Protein AF-A0A2P5P853-F1 (afdb_monomer)

Organism: NCBI:txid1536648

Secondary structure (DSSP, 8-state):
--HHHHHHHHHHHHHHHHHHHHHHHHHHH--SGGGHHHIIIIIHHHHHHHHHHHHHHHHHHHHHHHHHHH--

Foldseek 3Di:
DPPVVLVVLLVLLVVLLVLLVVLLVVLVVLPDPVCVCVSVPPSNVSSVVSNVVSVVSVVVSVVVVVVVVVVD

pLDDT: mean 84.57, std 9.17, range [51.69, 93.88]

Radius of gyration: 16.33 Å; Cα contacts (8 Å, |Δi|>4): 52; chains: 1; bounding box: 40×22×42 Å

Sequence (72 aa):
MKTTLRLLLSIVAMVLIGNFIILRLYGDTLQSSNLFIVRGTVFYPFAFLNGILGVALGAYIFLDWRKSRSES

Solvent-accessible surface area (backbone atoms only — not comparable to full-atom values): 3750 Å² total; per-residue (Å²): 128,62,70,68,58,54,54,52,52,50,51,51,22,51,49,24,40,48,46,18,53,49,32,44,53,54,30,62,70,46,70,50,80,89,37,45,60,53,26,63,70,45,28,46,53,54,14,49,51,27,35,52,53,14,52,53,49,46,50,49,54,51,52,55,51,52,51,60,63,72,80,106

Mean predicted aligned error: 6.28 Å

Structure (mmCIF, N/CA/C/O backbone):
data_AF-A0A2P5P853-F1
#
_entry.id   AF-A0A2P5P853-F1
#
loop_
_atom_site.group_PDB
_atom_site.id
_atom_site.type_symbol
_atom_site.label_atom_id
_atom_site.label_alt_id
_atom_site.label_comp_id
_atom_site.label_asym_id
_atom_site.label_entity_id
_atom_site.label_seq_id
_atom_site.pdbx_PDB_ins_code
_atom_site.Cartn_x
_atom_site.Cartn_y
_atom_site.Cartn_z
_atom_site.occupancy
_atom_site.B_iso_or_equiv
_atom_site.auth_seq_id
_atom_site.auth_comp_id
_atom_site.auth_asym_id
_atom_site.auth_atom_id
_atom_site.pdbx_PDB_model_num
ATOM 1 N N . MET A 1 1 ? -9.199 6.879 19.068 1.00 60.06 1 MET A N 1
ATOM 2 C CA . MET A 1 1 ? -8.008 7.567 18.504 1.00 60.06 1 MET A CA 1
ATOM 3 C C . MET A 1 1 ? -8.298 9.055 18.354 1.00 60.06 1 MET A C 1
ATOM 5 O O . MET A 1 1 ? -9.401 9.388 17.940 1.00 60.06 1 MET A O 1
ATOM 9 N N . LYS A 1 2 ? -7.349 9.947 18.682 1.00 78.69 2 LYS A N 1
ATOM 10 C CA . LYS A 1 2 ? -7.499 11.394 18.420 1.00 78.69 2 LYS A CA 1
ATOM 11 C C . LYS A 1 2 ? -7.734 11.615 16.918 1.00 78.69 2 LYS A C 1
ATOM 13 O O . LYS A 1 2 ? -7.041 10.996 16.111 1.00 78.69 2 LYS A O 1
ATOM 18 N N . THR A 1 3 ? -8.671 12.486 16.542 1.00 82.38 3 THR A N 1
ATOM 19 C CA . THR A 1 3 ? -9.051 12.770 15.141 1.00 82.38 3 THR A CA 1
ATOM 20 C C . THR A 1 3 ? -7.842 13.065 14.246 1.00 82.38 3 THR A C 1
ATOM 22 O O . THR A 1 3 ? -7.766 12.577 13.122 1.00 82.38 3 THR A O 1
ATOM 25 N N . THR A 1 4 ? -6.836 13.760 14.783 1.00 87.19 4 THR A N 1
ATOM 26 C CA . THR A 1 4 ? -5.561 14.051 14.111 1.00 87.19 4 THR A CA 1
ATOM 27 C C . THR A 1 4 ? -4.794 12.794 13.696 1.00 87.19 4 THR A C 1
ATOM 29 O O . THR A 1 4 ? -4.275 12.732 12.587 1.00 87.19 4 THR A O 1
ATOM 32 N N . LEU A 1 5 ? -4.748 11.767 14.551 1.00 86.94 5 LEU A N 1
ATOM 33 C CA . LEU A 1 5 ? -4.046 10.516 14.253 1.00 86.94 5 LEU A CA 1
ATOM 34 C C . LEU A 1 5 ? -4.763 9.725 13.153 1.00 86.94 5 LEU A C 1
ATOM 36 O O . LEU A 1 5 ? -4.108 9.159 12.287 1.00 86.94 5 LEU A O 1
ATOM 40 N N . ARG A 1 6 ? -6.103 9.722 13.153 1.00 84.38 6 ARG A N 1
ATOM 41 C CA . ARG A 1 6 ? -6.889 9.111 12.069 1.00 84.38 6 ARG A CA 1
ATOM 42 C C . ARG A 1 6 ? -6.616 9.794 10.731 1.00 84.38 6 ARG A C 1
ATOM 44 O O . ARG A 1 6 ? -6.354 9.101 9.759 1.00 84.38 6 ARG A O 1
ATOM 51 N N . LEU A 1 7 ? -6.614 11.129 10.693 1.00 89.00 7 LEU A N 1
ATOM 52 C CA . LEU A 1 7 ? -6.290 11.886 9.478 1.00 89.00 7 LEU A CA 1
ATOM 53 C C . LEU A 1 7 ? -4.875 11.587 8.976 1.00 89.00 7 LEU A C 1
ATOM 55 O O . LEU A 1 7 ? -4.696 11.326 7.790 1.00 89.00 7 LEU A O 1
ATOM 59 N N . LEU A 1 8 ? -3.889 11.563 9.877 1.00 91.00 8 LEU A N 1
ATOM 60 C CA . LEU A 1 8 ? -2.510 11.220 9.532 1.00 91.00 8 LEU A CA 1
ATOM 61 C C . LEU A 1 8 ? -2.422 9.820 8.906 1.00 91.00 8 LEU A C 1
ATOM 63 O O . LEU A 1 8 ? -1.836 9.658 7.840 1.00 91.00 8 LEU A O 1
ATOM 67 N N . LEU A 1 9 ? -3.039 8.814 9.533 1.00 90.56 9 LEU A N 1
ATOM 68 C CA . LEU A 1 9 ? -3.021 7.438 9.030 1.00 90.56 9 LEU A CA 1
ATOM 69 C C . LEU A 1 9 ? -3.765 7.296 7.697 1.00 90.56 9 LEU A C 1
ATOM 71 O O . LEU A 1 9 ? -3.314 6.543 6.838 1.00 90.56 9 LEU A O 1
ATOM 75 N N . SER A 1 10 ? -4.848 8.049 7.484 1.00 89.62 10 SER A N 1
ATOM 76 C CA . SER A 1 10 ? -5.537 8.096 6.190 1.00 89.62 10 SER A CA 1
ATOM 77 C C . SER A 1 10 ? -4.645 8.664 5.087 1.00 89.62 10 SER A C 1
ATOM 79 O O . SER A 1 10 ? -4.609 8.114 3.989 1.00 89.62 10 SER A O 1
ATOM 81 N N . ILE A 1 11 ? -3.885 9.727 5.376 1.00 93.75 11 ILE A N 1
ATOM 82 C CA . ILE A 1 11 ? -2.914 10.290 4.425 1.00 93.75 11 ILE A CA 1
ATOM 83 C C . ILE A 1 11 ? -1.829 9.257 4.110 1.00 93.75 11 ILE A C 1
ATOM 85 O O . ILE A 1 11 ? -1.517 9.042 2.942 1.00 93.75 11 ILE A O 1
ATOM 89 N N . VAL A 1 12 ? -1.299 8.567 5.124 1.00 93.00 12 VAL A N 1
ATOM 90 C CA . VAL A 1 12 ? -0.303 7.501 4.929 1.00 93.00 12 VAL A CA 1
ATOM 91 C C . VAL A 1 12 ? -0.861 6.374 4.057 1.00 93.00 12 VAL A C 1
ATOM 93 O O . VAL A 1 12 ? -0.192 5.952 3.118 1.00 93.00 12 VAL A O 1
ATOM 96 N N . ALA A 1 13 ? -2.096 5.926 4.301 1.00 90.75 13 ALA A N 1
ATOM 97 C CA . ALA A 1 13 ? -2.748 4.916 3.469 1.00 90.75 13 ALA A CA 1
ATOM 98 C C . ALA A 1 13 ? -2.874 5.380 2.008 1.00 90.75 13 ALA A C 1
ATOM 100 O O . ALA A 1 13 ? -2.586 4.616 1.087 1.00 90.75 13 ALA A O 1
ATOM 101 N N . MET A 1 14 ? -3.232 6.648 1.790 1.00 93.25 14 MET A N 1
ATOM 102 C CA . MET A 1 14 ? -3.337 7.233 0.453 1.00 93.25 14 MET A CA 1
ATOM 103 C C . MET A 1 14 ? -1.977 7.304 -0.255 1.00 93.25 14 MET A C 1
ATOM 105 O O . MET A 1 14 ? -1.886 6.960 -1.432 1.00 93.25 14 MET A O 1
ATOM 109 N N . VAL A 1 15 ? -0.911 7.678 0.461 1.00 93.69 15 VAL A N 1
ATOM 110 C CA . VAL 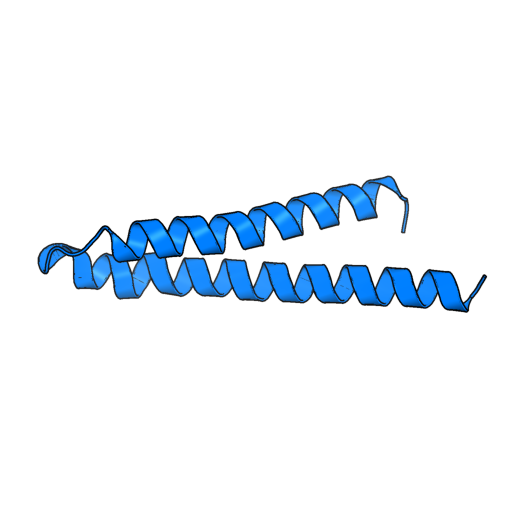A 1 15 ? 0.465 7.695 -0.068 1.00 93.69 15 VAL A CA 1
ATOM 111 C C . VAL A 1 15 ? 0.935 6.287 -0.432 1.00 93.69 15 VAL A C 1
ATOM 113 O O . VAL A 1 15 ? 1.510 6.104 -1.499 1.00 93.69 15 VAL A O 1
ATOM 116 N N . LEU A 1 16 ? 0.655 5.279 0.400 1.00 91.94 16 LEU A N 1
ATOM 117 C CA . LEU A 1 16 ? 1.003 3.881 0.120 1.00 91.94 16 LEU A CA 1
ATOM 118 C C . LEU A 1 16 ? 0.312 3.365 -1.152 1.00 91.94 16 LEU A C 1
ATOM 120 O O . LEU A 1 16 ? 0.956 2.774 -2.019 1.00 91.94 16 LEU A O 1
ATOM 124 N N . ILE A 1 17 ? -0.983 3.644 -1.313 1.00 90.69 17 ILE A N 1
ATOM 125 C CA . ILE A 1 17 ? -1.727 3.268 -2.524 1.00 90.69 17 ILE A CA 1
ATOM 126 C C . ILE A 1 17 ? -1.202 4.036 -3.748 1.00 90.69 17 ILE A C 1
ATOM 128 O O . ILE A 1 17 ? -1.015 3.447 -4.812 1.00 90.69 17 ILE A O 1
ATOM 132 N N . GLY A 1 18 ? -0.911 5.331 -3.601 1.00 91.25 18 GLY A N 1
ATOM 133 C CA . GLY A 1 18 ? -0.306 6.141 -4.659 1.00 91.25 18 GLY A CA 1
ATOM 134 C C . GLY A 1 18 ? 1.052 5.593 -5.100 1.00 91.25 18 GLY A C 1
ATOM 135 O O . GLY A 1 18 ? 1.287 5.412 -6.293 1.00 91.25 18 GLY A O 1
ATOM 136 N N . ASN A 1 19 ? 1.907 5.233 -4.142 1.00 91.50 19 ASN A N 1
ATOM 137 C CA . ASN A 1 19 ? 3.192 4.593 -4.406 1.00 91.50 19 ASN A CA 1
ATOM 138 C C . ASN A 1 19 ? 3.014 3.277 -5.163 1.00 91.50 19 ASN A C 1
ATOM 140 O O . ASN A 1 19 ? 3.710 3.064 -6.150 1.00 91.50 19 ASN A O 1
ATOM 144 N N . PHE A 1 20 ? 2.060 2.425 -4.778 1.00 90.81 20 PHE A N 1
ATOM 145 C CA . PHE A 1 20 ? 1.758 1.202 -5.530 1.00 90.81 20 PHE A CA 1
ATOM 146 C C . PHE A 1 20 ? 1.455 1.487 -7.007 1.00 90.81 20 PHE A C 1
ATOM 148 O O . PHE A 1 20 ? 2.030 0.839 -7.883 1.00 90.81 20 PHE A O 1
ATOM 155 N N . ILE A 1 21 ? 0.594 2.469 -7.289 1.00 91.12 21 ILE A N 1
ATOM 156 C CA . ILE A 1 21 ? 0.213 2.830 -8.661 1.00 91.12 21 ILE A CA 1
ATOM 157 C C . ILE A 1 21 ? 1.425 3.359 -9.433 1.00 91.12 21 ILE A C 1
ATOM 159 O O . ILE A 1 21 ? 1.698 2.892 -10.537 1.00 91.12 21 ILE A O 1
ATOM 163 N N . ILE A 1 22 ? 2.175 4.294 -8.845 1.00 89.06 22 ILE A N 1
ATOM 164 C CA . ILE A 1 22 ? 3.337 4.918 -9.486 1.00 89.06 22 ILE A CA 1
ATOM 165 C C . ILE A 1 22 ? 4.422 3.874 -9.763 1.00 89.06 22 ILE A C 1
ATOM 167 O O . ILE A 1 22 ? 4.872 3.762 -10.898 1.00 89.06 22 ILE A O 1
ATOM 171 N N . LEU A 1 23 ? 4.810 3.067 -8.770 1.00 88.19 23 LEU A N 1
ATOM 172 C CA . LEU A 1 23 ? 5.830 2.025 -8.935 1.00 88.19 23 LEU A CA 1
ATOM 173 C C . LEU A 1 23 ? 5.426 0.987 -9.987 1.00 88.19 23 LEU A C 1
ATOM 175 O O . LEU A 1 23 ? 6.286 0.510 -10.724 1.00 88.19 23 LEU A O 1
ATOM 179 N N . ARG A 1 24 ? 4.133 0.657 -10.091 1.00 86.19 24 ARG A N 1
ATOM 180 C CA . ARG A 1 24 ? 3.634 -0.255 -11.124 1.00 86.19 24 ARG A CA 1
ATOM 181 C C . ARG A 1 24 ? 3.703 0.370 -12.515 1.00 86.19 24 ARG A C 1
ATOM 183 O O . ARG A 1 24 ? 4.243 -0.264 -13.412 1.00 86.19 24 ARG A O 1
ATOM 190 N N . LEU A 1 25 ? 3.251 1.616 -12.672 1.00 87.31 25 LEU A N 1
ATOM 191 C CA . LEU A 1 25 ? 3.345 2.349 -13.940 1.00 87.31 25 LEU A CA 1
ATOM 192 C C . LEU A 1 25 ? 4.801 2.513 -14.391 1.00 87.31 25 LEU A C 1
ATOM 194 O O . LEU A 1 25 ? 5.114 2.236 -15.542 1.00 87.31 25 LEU A O 1
ATOM 198 N N . TYR A 1 26 ? 5.702 2.899 -13.484 1.00 84.44 26 TYR A N 1
ATOM 199 C CA . TYR A 1 26 ? 7.138 2.976 -13.770 1.00 84.44 26 TYR A CA 1
ATOM 200 C C . TYR A 1 26 ? 7.738 1.607 -14.105 1.00 84.44 26 TYR A C 1
ATOM 202 O O . TYR A 1 26 ? 8.541 1.492 -15.024 1.00 84.44 26 TYR A O 1
ATOM 210 N N . GLY A 1 27 ? 7.343 0.551 -13.392 1.00 82.19 27 GLY A N 1
ATOM 211 C CA . GLY A 1 27 ? 7.751 -0.812 -13.725 1.00 82.19 27 GLY A CA 1
ATOM 212 C C . GLY A 1 27 ? 7.305 -1.225 -15.130 1.00 82.19 27 GLY A C 1
ATOM 213 O O . GLY A 1 27 ? 8.063 -1.881 -15.838 1.00 82.19 27 GLY A O 1
ATOM 214 N N . ASP A 1 28 ? 6.111 -0.812 -15.553 1.00 81.44 28 ASP A N 1
ATOM 215 C CA . ASP A 1 28 ? 5.549 -1.145 -16.864 1.00 81.44 28 ASP A CA 1
ATOM 216 C C . ASP A 1 28 ? 6.189 -0.333 -18.006 1.00 81.44 28 ASP A C 1
ATOM 218 O O . ASP A 1 28 ? 6.349 -0.860 -19.108 1.00 81.44 28 ASP A O 1
ATOM 222 N N . THR A 1 29 ? 6.626 0.910 -17.756 1.00 81.69 29 THR A N 1
ATOM 223 C CA . THR A 1 29 ? 7.379 1.707 -18.747 1.00 81.69 29 THR A CA 1
ATOM 224 C C . THR A 1 29 ? 8.814 1.216 -18.945 1.00 81.69 29 THR A C 1
ATOM 226 O O . THR A 1 29 ? 9.405 1.444 -20.003 1.00 81.69 29 THR A O 1
ATOM 229 N N . LEU A 1 30 ? 9.379 0.488 -17.978 1.00 77.56 30 LEU A N 1
ATOM 230 C CA . LEU A 1 30 ? 10.677 -0.182 -18.088 1.00 77.56 30 LEU A CA 1
ATOM 231 C C . LEU A 1 30 ? 10.553 -1.470 -18.926 1.00 77.56 30 LEU A C 1
ATOM 233 O O . LEU A 1 30 ? 10.689 -2.591 -18.436 1.00 77.56 30 LEU A O 1
ATOM 237 N N . GLN A 1 31 ? 10.285 -1.300 -20.222 1.00 65.62 31 GLN A N 1
ATOM 238 C CA . GLN A 1 31 ? 10.048 -2.388 -21.179 1.00 65.62 31 GLN A CA 1
ATOM 239 C C . GLN A 1 31 ? 11.330 -2.982 -21.794 1.00 65.62 31 GLN A C 1
ATOM 241 O O . GLN A 1 31 ? 11.269 -4.004 -22.475 1.00 65.62 31 GLN A O 1
ATOM 246 N N . SER A 1 32 ? 12.493 -2.362 -21.571 1.00 72.62 32 SER A N 1
ATOM 247 C CA . SER A 1 32 ? 13.776 -2.842 -22.103 1.00 72.62 32 SER A CA 1
ATOM 248 C C . SER A 1 32 ? 14.223 -4.135 -21.413 1.00 72.62 32 SER A C 1
ATOM 250 O O . SER A 1 32 ? 14.195 -4.230 -20.186 1.00 72.62 32 SER A O 1
ATOM 252 N N . SER A 1 33 ? 14.704 -5.114 -22.187 1.00 61.53 33 SER A N 1
ATOM 253 C CA . SER A 1 33 ? 15.156 -6.427 -21.695 1.00 61.53 33 SER A CA 1
ATOM 254 C C . SER A 1 33 ? 16.232 -6.338 -20.605 1.00 61.53 33 SER A C 1
ATOM 256 O O . SER A 1 33 ? 16.259 -7.166 -19.700 1.00 61.53 33 SER A O 1
ATOM 258 N N . ASN A 1 34 ? 17.067 -5.292 -20.629 1.00 64.88 34 ASN A N 1
ATOM 259 C CA . ASN A 1 34 ? 18.100 -5.047 -19.611 1.00 64.88 34 ASN A CA 1
ATOM 260 C C . ASN A 1 34 ? 17.529 -4.569 -18.262 1.00 64.88 34 ASN A C 1
ATOM 262 O O . ASN A 1 34 ? 18.197 -4.657 -17.236 1.00 64.88 34 ASN A O 1
ATOM 266 N N . LEU A 1 35 ? 16.288 -4.081 -18.248 1.00 69.50 35 LEU A N 1
ATOM 267 C CA . LEU A 1 35 ? 15.591 -3.584 -17.059 1.00 69.50 35 LEU A CA 1
ATOM 268 C C . LEU A 1 35 ? 14.559 -4.583 -16.520 1.00 69.50 35 LEU A C 1
ATOM 270 O O . LEU A 1 35 ? 13.941 -4.322 -15.489 1.00 69.50 35 LEU A O 1
ATOM 274 N N . PHE A 1 36 ? 14.421 -5.754 -17.153 1.00 72.25 36 PHE A N 1
ATOM 275 C CA . PHE A 1 36 ? 13.513 -6.815 -16.713 1.00 72.25 36 PHE A CA 1
ATOM 276 C C . PHE A 1 36 ? 13.810 -7.285 -15.283 1.00 72.25 36 PHE A C 1
ATOM 278 O O . PHE A 1 36 ? 12.890 -7.451 -14.484 1.00 72.25 36 PHE A O 1
ATOM 285 N N . ILE A 1 37 ? 15.096 -7.434 -14.940 1.00 75.81 37 ILE A N 1
ATOM 286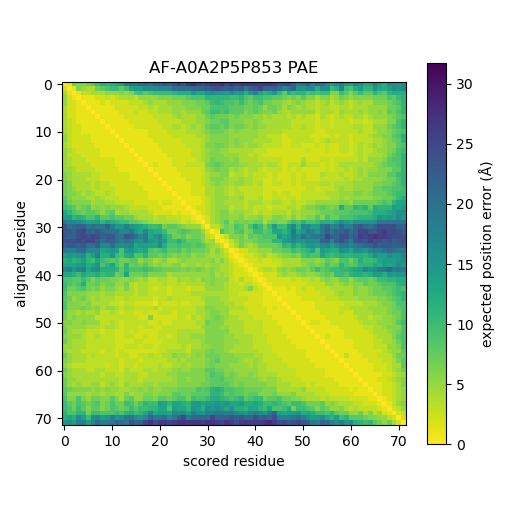 C CA . ILE A 1 37 ? 15.517 -7.818 -13.587 1.00 75.81 37 ILE A CA 1
ATOM 287 C C . ILE A 1 37 ? 15.078 -6.745 -12.593 1.00 75.81 37 ILE A C 1
ATOM 289 O O . ILE A 1 37 ? 14.399 -7.062 -11.628 1.00 75.81 37 ILE A O 1
ATOM 293 N N . VAL A 1 38 ? 15.382 -5.472 -12.860 1.00 78.31 38 VAL A N 1
ATOM 294 C CA . VAL A 1 38 ? 15.048 -4.355 -11.961 1.00 78.31 38 VAL A CA 1
ATOM 295 C C . VAL A 1 38 ? 13.530 -4.219 -11.785 1.00 78.31 38 VAL A C 1
ATOM 297 O O . VAL A 1 38 ? 13.039 -4.035 -10.671 1.00 78.31 38 VAL A O 1
ATOM 300 N N . ARG A 1 39 ? 12.762 -4.381 -12.865 1.00 79.50 39 ARG A N 1
ATOM 301 C CA . ARG A 1 39 ? 11.296 -4.410 -12.836 1.00 79.50 39 ARG A CA 1
ATOM 302 C C . ARG A 1 39 ? 10.766 -5.522 -11.923 1.00 79.50 39 ARG A C 1
ATOM 304 O O . ARG A 1 39 ? 9.907 -5.263 -11.081 1.00 79.50 39 ARG A O 1
ATOM 311 N N . GLY A 1 40 ? 11.285 -6.741 -12.074 1.00 76.12 40 GLY A N 1
ATOM 312 C CA . GLY A 1 40 ? 10.832 -7.919 -11.332 1.00 76.12 40 GLY A CA 1
ATOM 313 C C . GLY A 1 4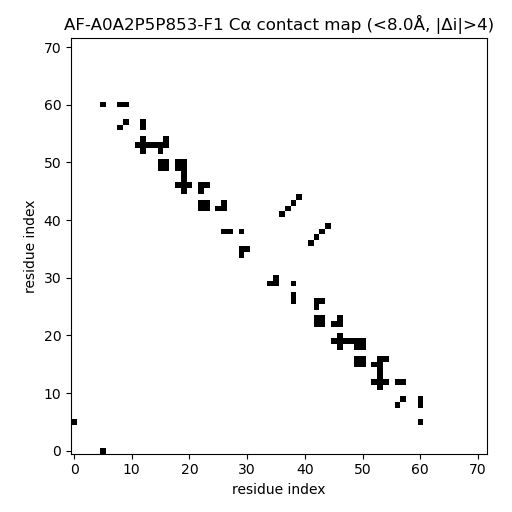0 ? 11.313 -7.993 -9.880 1.00 76.12 40 GLY A C 1
ATOM 314 O O . GLY A 1 40 ? 10.580 -8.499 -9.036 1.00 76.12 40 GLY A O 1
ATOM 315 N N . THR A 1 41 ? 12.511 -7.492 -9.569 1.00 81.44 41 THR A N 1
ATOM 316 C CA . THR A 1 41 ? 13.124 -7.627 -8.234 1.00 81.44 41 THR A CA 1
ATOM 317 C C . THR A 1 41 ? 12.988 -6.382 -7.368 1.00 81.44 41 THR A C 1
ATOM 319 O O . THR A 1 41 ? 13.019 -6.494 -6.146 1.00 81.44 41 THR A O 1
ATOM 322 N N . VAL A 1 42 ? 12.805 -5.208 -7.976 1.00 82.19 42 VAL A N 1
ATOM 323 C CA . VAL A 1 42 ? 12.688 -3.936 -7.256 1.00 82.19 42 VAL A CA 1
ATOM 324 C C . VAL A 1 42 ? 11.271 -3.394 -7.405 1.00 82.19 42 VAL A C 1
ATOM 326 O O . VAL A 1 42 ? 10.509 -3.384 -6.441 1.00 82.19 42 VAL A O 1
ATOM 329 N N . PHE A 1 43 ? 10.865 -2.998 -8.610 1.00 83.00 43 PHE A N 1
ATOM 330 C CA . PHE A 1 43 ? 9.623 -2.238 -8.783 1.00 83.00 43 PHE A CA 1
ATOM 331 C C . PHE A 1 43 ? 8.371 -3.017 -8.368 1.00 83.00 43 PHE A C 1
ATOM 333 O O . PHE A 1 43 ? 7.585 -2.506 -7.571 1.00 83.00 43 PHE A O 1
ATOM 340 N N . TYR A 1 44 ? 8.184 -4.254 -8.839 1.00 84.06 44 TYR A N 1
ATOM 341 C CA . TYR A 1 44 ? 6.982 -5.019 -8.495 1.00 84.06 44 TYR A CA 1
ATOM 342 C C . TYR A 1 44 ? 6.906 -5.448 -7.023 1.00 84.06 44 TYR A C 1
ATOM 344 O O . TYR A 1 44 ? 5.846 -5.236 -6.432 1.00 84.06 44 TYR A O 1
ATOM 352 N N . PRO A 1 45 ? 7.965 -5.978 -6.381 1.00 88.62 45 PRO A N 1
ATOM 353 C CA . PRO A 1 45 ? 7.907 -6.319 -4.961 1.00 88.62 45 PRO A CA 1
ATOM 354 C C . PRO A 1 45 ? 7.624 -5.103 -4.075 1.00 88.62 45 PRO A C 1
ATOM 356 O O . PRO A 1 45 ? 6.745 -5.164 -3.214 1.00 88.62 45 PRO A O 1
ATOM 359 N N . PHE A 1 46 ? 8.294 -3.970 -4.324 1.00 89.19 46 PHE A N 1
ATOM 360 C CA . PHE A 1 46 ? 8.039 -2.742 -3.569 1.00 89.19 46 PHE A CA 1
ATOM 361 C C . PHE A 1 46 ? 6.650 -2.169 -3.850 1.00 89.19 46 PHE A C 1
ATOM 363 O O . PHE A 1 46 ? 5.991 -1.722 -2.910 1.00 89.19 46 PHE A O 1
ATOM 370 N N . ALA A 1 47 ? 6.167 -2.218 -5.096 1.00 89.50 47 ALA A N 1
ATOM 371 C CA . ALA A 1 47 ? 4.792 -1.847 -5.409 1.00 89.50 47 ALA A CA 1
ATOM 372 C C . ALA A 1 47 ? 3.819 -2.699 -4.583 1.00 89.50 47 ALA A C 1
ATOM 374 O O . ALA A 1 47 ? 3.016 -2.151 -3.830 1.00 89.50 47 ALA A O 1
ATOM 375 N N . PHE A 1 48 ? 3.914 -4.028 -4.668 1.00 90.44 48 PHE A N 1
ATOM 376 C CA . PHE A 1 48 ? 3.020 -4.941 -3.954 1.00 90.44 48 PHE A CA 1
ATOM 377 C C . PHE A 1 48 ? 3.046 -4.728 -2.440 1.00 90.44 48 PHE A C 1
ATOM 379 O O . PHE A 1 48 ? 1.982 -4.691 -1.827 1.00 90.44 48 PHE A O 1
ATOM 386 N N . LEU A 1 49 ? 4.223 -4.521 -1.845 1.00 92.38 49 LEU A N 1
ATOM 387 C CA . LEU A 1 49 ? 4.346 -4.197 -0.421 1.00 92.38 49 LEU A CA 1
ATOM 388 C C . LEU A 1 49 ? 3.593 -2.913 -0.063 1.00 92.38 49 LEU A C 1
ATOM 390 O O . LEU A 1 49 ? 2.810 -2.909 0.886 1.00 92.38 49 LEU A O 1
ATOM 394 N N . ASN A 1 50 ? 3.771 -1.844 -0.845 1.00 91.00 50 ASN A N 1
ATOM 395 C CA . ASN A 1 50 ? 3.041 -0.591 -0.646 1.00 91.00 50 ASN A CA 1
ATOM 396 C C . ASN A 1 50 ? 1.524 -0.795 -0.794 1.00 91.00 50 ASN A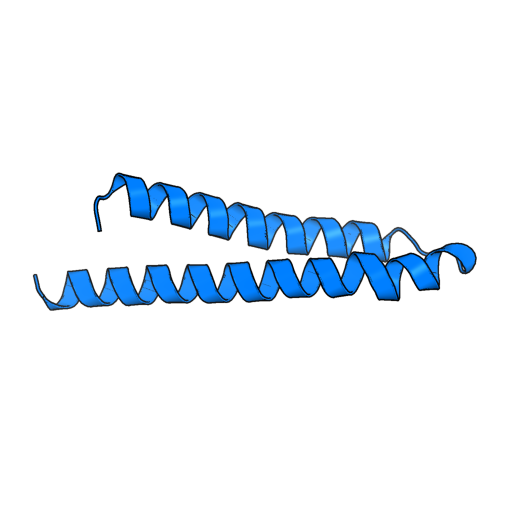 C 1
ATOM 398 O O . ASN A 1 50 ? 0.755 -0.298 0.025 1.00 91.00 50 ASN A O 1
ATOM 402 N N . GLY A 1 51 ? 1.091 -1.577 -1.784 1.00 89.00 51 GLY A N 1
ATOM 403 C CA . GLY A 1 51 ? -0.320 -1.885 -2.009 1.00 89.00 51 GLY A CA 1
ATOM 404 C C . GLY A 1 51 ? -0.946 -2.658 -0.847 1.00 89.00 51 GLY A C 1
ATOM 405 O O . GLY A 1 51 ? -1.981 -2.247 -0.327 1.00 89.00 51 GLY A O 1
ATOM 406 N N . ILE A 1 52 ? -0.300 -3.737 -0.392 1.00 93.88 52 ILE A N 1
ATOM 407 C CA . ILE A 1 52 ? -0.776 -4.559 0.732 1.00 93.88 52 ILE A CA 1
ATOM 408 C C . ILE A 1 52 ? -0.851 -3.722 2.009 1.00 93.88 52 ILE A C 1
ATOM 410 O O . ILE A 1 52 ? -1.877 -3.742 2.687 1.00 93.88 52 ILE A O 1
ATOM 414 N N . LEU A 1 53 ? 0.198 -2.956 2.321 1.00 93.06 53 LEU A N 1
ATOM 415 C CA . LEU A 1 53 ? 0.222 -2.098 3.506 1.00 93.06 53 LEU A CA 1
ATOM 416 C C . LEU A 1 53 ? -0.841 -0.998 3.431 1.00 93.06 53 LEU A C 1
ATOM 418 O O . LEU A 1 53 ? -1.527 -0.750 4.420 1.00 93.06 53 LEU A O 1
ATOM 422 N N . GLY A 1 54 ? -1.021 -0.377 2.263 1.00 90.81 54 GLY A N 1
ATOM 423 C CA . GLY A 1 54 ? -2.045 0.642 2.044 1.00 90.81 54 GLY A CA 1
ATOM 424 C 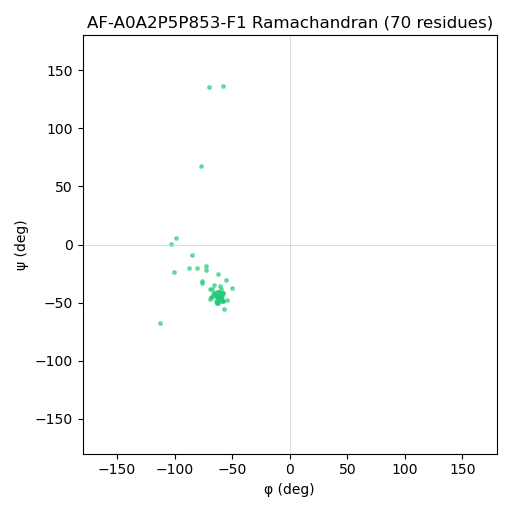C . GLY A 1 54 ? -3.460 0.096 2.238 1.00 90.81 54 GLY A C 1
ATOM 425 O O . GLY A 1 54 ? -4.261 0.700 2.950 1.00 90.81 54 GLY A O 1
ATOM 426 N N . VAL A 1 55 ? -3.756 -1.080 1.673 1.00 92.38 55 VAL A N 1
ATOM 427 C CA . VAL A 1 55 ? -5.060 -1.746 1.818 1.00 92.38 55 VAL A CA 1
ATOM 428 C C . VAL A 1 55 ? -5.295 -2.205 3.256 1.00 92.38 55 VAL A C 1
ATOM 430 O O . VAL A 1 55 ? -6.370 -1.955 3.798 1.00 92.38 55 VAL A O 1
ATOM 433 N N . ALA A 1 56 ? -4.306 -2.829 3.900 1.00 92.75 56 ALA A N 1
ATOM 434 C CA . ALA A 1 56 ? -4.417 -3.274 5.287 1.00 92.75 56 ALA A CA 1
ATOM 435 C C . ALA A 1 56 ? -4.649 -2.094 6.242 1.00 92.75 56 ALA A C 1
ATOM 437 O O . 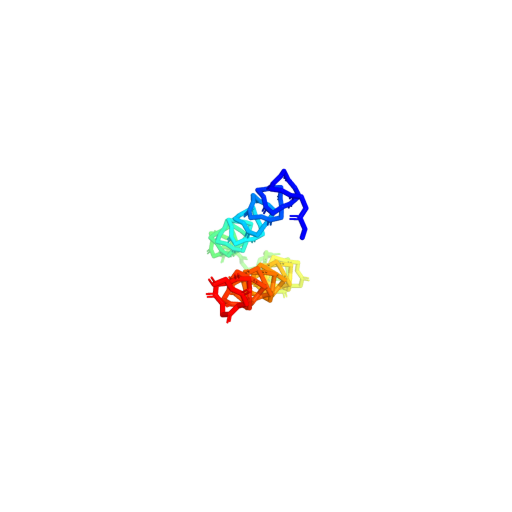ALA A 1 56 ? -5.526 -2.156 7.106 1.00 92.75 56 ALA A O 1
ATOM 438 N N . LEU A 1 57 ? -3.918 -0.991 6.049 1.00 92.44 57 LEU A N 1
ATOM 439 C CA . LEU A 1 57 ? -4.086 0.223 6.842 1.00 92.44 57 LEU A CA 1
ATOM 440 C C . LEU A 1 57 ? -5.452 0.876 6.590 1.00 92.44 57 LEU A C 1
ATOM 442 O O . LEU A 1 57 ? -6.130 1.262 7.540 1.00 92.44 57 LEU A O 1
ATOM 446 N N . GLY A 1 58 ? -5.895 0.943 5.332 1.00 90.62 58 GLY A N 1
ATOM 447 C CA . GLY A 1 58 ? -7.230 1.428 4.977 1.00 90.62 58 GLY A CA 1
ATOM 448 C C . GLY A 1 58 ? -8.346 0.590 5.607 1.00 90.62 58 GLY A C 1
ATOM 449 O O . GLY A 1 58 ? -9.278 1.144 6.192 1.00 90.62 58 GLY A O 1
ATOM 450 N N . ALA A 1 59 ? -8.226 -0.740 5.566 1.00 93.06 59 ALA A N 1
ATOM 451 C CA . ALA A 1 59 ? -9.166 -1.659 6.202 1.00 93.06 59 ALA A CA 1
ATOM 452 C C . ALA A 1 59 ? -9.193 -1.479 7.726 1.00 93.06 59 ALA A C 1
ATOM 454 O O . ALA A 1 59 ? -10.271 -1.417 8.317 1.00 93.06 59 ALA A O 1
ATOM 455 N N . TYR A 1 60 ? -8.028 -1.325 8.361 1.00 92.19 60 TYR A N 1
ATOM 456 C CA . TYR A 1 60 ? -7.933 -1.045 9.793 1.00 92.19 60 TYR A CA 1
ATOM 457 C C . TYR A 1 60 ? -8.652 0.259 10.170 1.00 92.19 60 TYR A C 1
ATOM 459 O O . TYR A 1 60 ? -9.480 0.259 11.081 1.00 92.19 60 TYR A O 1
ATOM 467 N N . ILE A 1 61 ? -8.401 1.352 9.439 1.00 90.00 61 ILE A N 1
ATOM 468 C CA . ILE A 1 61 ? -9.062 2.647 9.672 1.00 90.00 61 ILE A CA 1
ATOM 469 C C . ILE A 1 61 ? -10.581 2.521 9.490 1.00 90.00 61 ILE A C 1
ATOM 471 O O . ILE A 1 61 ? -11.347 3.067 10.286 1.00 90.00 61 ILE A O 1
ATOM 475 N N . PHE A 1 62 ? -11.027 1.786 8.470 1.00 89.00 62 PHE A N 1
ATOM 476 C CA . PHE A 1 62 ? -12.447 1.560 8.209 1.00 89.00 62 PHE A CA 1
ATOM 477 C C . PHE A 1 62 ? -13.132 0.774 9.336 1.00 89.00 62 PHE A C 1
ATOM 479 O O . PHE A 1 62 ? -14.219 1.149 9.784 1.00 89.00 62 PHE A O 1
ATOM 486 N N . LEU A 1 63 ? -12.492 -0.290 9.830 1.00 90.56 63 LEU A N 1
ATOM 487 C CA . LEU A 1 63 ? -13.000 -1.085 10.949 1.00 90.56 63 LEU A CA 1
ATOM 488 C C . LEU A 1 63 ? -13.044 -0.274 12.248 1.00 90.56 63 LEU A C 1
ATOM 490 O O . LEU A 1 63 ? -14.054 -0.308 12.951 1.00 90.56 63 LEU A O 1
ATOM 494 N N . ASP A 1 64 ? -11.993 0.495 12.539 1.00 87.75 64 ASP A N 1
ATOM 495 C CA . ASP A 1 64 ? -11.931 1.393 13.697 1.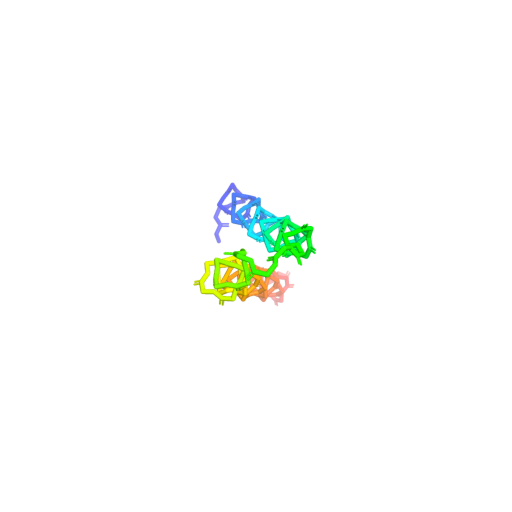00 87.75 64 ASP A CA 1
ATOM 496 C C . ASP A 1 64 ? -13.039 2.462 13.639 1.00 87.75 64 ASP A C 1
ATOM 498 O O . ASP A 1 64 ? -13.727 2.719 14.630 1.00 87.75 64 ASP A O 1
ATOM 502 N N . TRP A 1 65 ? -13.290 3.037 12.458 1.00 85.06 65 TRP A N 1
ATOM 503 C CA . TRP A 1 65 ? -14.395 3.975 12.253 1.00 85.06 65 TRP A CA 1
ATOM 504 C C . TRP A 1 65 ? -15.764 3.323 12.469 1.00 85.06 65 TRP A C 1
ATOM 506 O O . TRP A 1 65 ? -16.610 3.886 13.169 1.00 85.06 65 TRP A O 1
ATOM 516 N N . ARG A 1 66 ? -15.980 2.121 11.917 1.00 88.81 66 ARG A N 1
ATOM 517 C CA . ARG A 1 66 ? -17.233 1.375 12.090 1.00 88.81 66 ARG A CA 1
ATOM 518 C C . ARG A 1 66 ? -17.481 1.036 13.559 1.00 88.81 66 ARG A C 1
ATOM 520 O O . ARG A 1 66 ? -18.612 1.175 14.018 1.00 88.81 66 ARG A O 1
ATOM 527 N N . LYS A 1 67 ? -16.441 0.646 14.301 1.00 87.62 67 LYS A N 1
ATOM 528 C CA . LYS A 1 67 ? -16.543 0.372 15.738 1.00 87.62 67 LYS A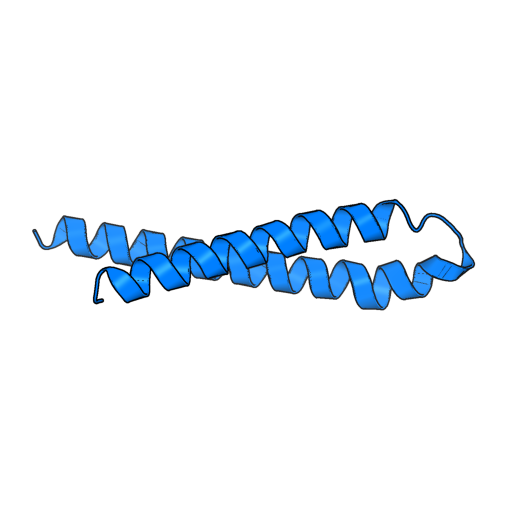 CA 1
ATOM 529 C C . LYS A 1 67 ? -16.948 1.624 16.519 1.00 87.62 67 LYS A C 1
ATOM 531 O O . LYS A 1 67 ? -17.904 1.572 17.280 1.00 87.62 67 LYS A O 1
ATOM 536 N N . SER A 1 68 ? -16.321 2.771 16.245 1.00 79.88 68 SER A N 1
ATOM 537 C CA . SER A 1 68 ? -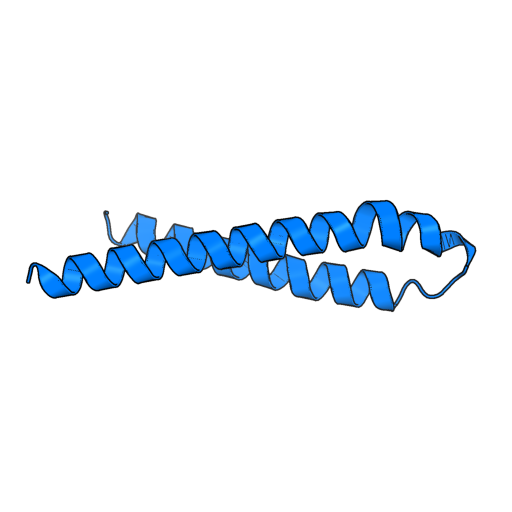16.703 4.040 16.888 1.00 79.88 68 SER A CA 1
ATOM 538 C C . SER A 1 68 ? -18.129 4.502 16.581 1.00 79.88 68 SER A C 1
ATOM 540 O O . SER A 1 68 ? -18.696 5.243 17.372 1.00 79.88 68 SER A O 1
ATOM 542 N N . ARG A 1 69 ? -18.706 4.099 15.443 1.00 77.75 69 ARG A N 1
ATOM 543 C CA . ARG A 1 69 ? -20.108 4.382 15.087 1.00 77.75 69 ARG A CA 1
ATOM 544 C C . ARG A 1 69 ? -21.111 3.434 15.743 1.00 77.75 69 ARG A C 1
ATOM 546 O O . ARG A 1 69 ? -22.280 3.776 15.788 1.00 77.75 69 ARG A O 1
ATOM 553 N N . SER A 1 70 ? -20.673 2.259 16.190 1.00 79.50 70 SER A N 1
ATOM 554 C CA . SER A 1 70 ? -21.533 1.265 16.845 1.00 79.50 70 SER A CA 1
ATOM 555 C C . SER A 1 70 ? -21.653 1.473 18.355 1.00 79.50 70 SER A C 1
ATOM 557 O O . SER A 1 70 ? -22.563 0.921 18.961 1.00 79.50 70 SER A O 1
ATOM 559 N N . GLU A 1 71 ? -20.710 2.194 18.962 1.00 63.66 71 GLU A N 1
ATOM 560 C CA . GLU A 1 71 ? -20.661 2.482 20.404 1.00 63.66 71 GLU A CA 1
ATOM 561 C C . GLU A 1 71 ? -21.219 3.885 20.746 1.00 63.66 71 GLU A C 1
ATOM 563 O O . GLU A 1 71 ? -21.146 4.308 21.897 1.00 63.66 71 GLU A O 1
ATOM 568 N N . SER A 1 72 ? -21.761 4.601 19.751 1.00 51.69 72 SER A N 1
ATOM 569 C CA . SER A 1 72 ? -22.414 5.917 19.862 1.00 51.69 72 SER A CA 1
ATOM 570 C C . SER A 1 72 ? -23.896 5.812 19.542 1.00 51.69 72 SER A C 1
ATOM 572 O O . SER A 1 72 ? -24.609 6.731 19.998 1.00 51.69 72 SER A O 1
#